Protein AF-A0A7W0PRS7-F1 (afdb_monomer)

Foldseek 3Di:
DDDDDDDDDDDDDDDDPPPPDDDPPPDPQFKWFFFKAFQVQRLWTWIAGPVRWIWIGPLAPPFTDTDDPVVSVVVCPDPRIGTDPDGTDIDGRVRRRRPPPPPPPPDD

Secondary structure (DSSP, 8-state):
-----------PPP----------------EEEEEEEETTEEEEEEEE-TT--EEEE-SSTT--EEE-HHHHHHHHTSTTEEEPPSSPPPEEGGGS------------

Nearest PDB structures (foldseek):
  4pbo-assembly1_A  TM=4.842E-01  e=1.956E+00  Danio rerio

Solvent-accessible surface area (backbone atoms only — not comparable to full-atom values): 7053 Å² total; per-residue (Å²): 138,89,84,79,90,78,89,80,83,84,83,81,84,82,88,80,88,74,83,72,74,92,65,86,76,80,66,85,69,54,50,34,27,55,51,26,31,31,78,91,42,76,53,24,34,38,31,32,39,94,83,72,48,38,31,42,36,76,21,46,90,88,51,77,40,79,45,58,69,69,58,51,53,56,52,63,69,35,92,58,38,42,70,52,86,67,91,55,66,76,37,45,58,90,70,52,67,52,60,70,85,69,68,79,79,79,80,128

Mean predicted aligned error: 14.51 Å

Structure (mmCIF, N/CA/C/O backbone):
data_AF-A0A7W0PRS7-F1
#
_entry.id   AF-A0A7W0PRS7-F1
#
loop_
_atom_site.group_PDB
_atom_site.id
_atom_site.type_symbol
_atom_site.label_atom_id
_atom_site.label_alt_id
_atom_site.label_comp_id
_atom_site.label_asym_id
_atom_site.label_entity_id
_atom_site.label_seq_id
_atom_site.pdbx_PDB_ins_code
_atom_site.Cartn_x
_atom_site.Cartn_y
_atom_site.Cartn_z
_atom_site.occupancy
_atom_site.B_iso_or_equiv
_atom_site.auth_seq_id
_atom_site.auth_comp_id
_atom_site.auth_asym_id
_atom_site.auth_atom_id
_atom_site.pdbx_PDB_model_num
ATOM 1 N N . MET A 1 1 ? -13.124 -14.403 53.301 1.00 38.31 1 MET A N 1
ATOM 2 C CA . MET A 1 1 ? -11.930 -15.256 53.128 1.00 38.31 1 MET A CA 1
ATOM 3 C C . MET A 1 1 ? -11.782 -15.539 51.647 1.00 38.31 1 MET A C 1
ATOM 5 O O . MET A 1 1 ? -12.775 -15.835 51.000 1.00 38.31 1 MET A O 1
ATOM 9 N N . ILE A 1 2 ? -10.580 -15.313 51.126 1.00 42.62 2 ILE A N 1
ATOM 10 C CA . ILE A 1 2 ? -10.182 -15.461 49.722 1.00 42.62 2 ILE A CA 1
ATOM 11 C C . ILE A 1 2 ? -9.647 -16.885 49.534 1.00 42.62 2 ILE A C 1
ATOM 13 O O . ILE A 1 2 ? -8.885 -17.346 50.379 1.00 42.62 2 ILE A O 1
ATOM 17 N N . GLY A 1 3 ? -10.005 -17.538 48.430 1.00 38.12 3 GLY A N 1
ATOM 18 C CA . GLY A 1 3 ? -9.454 -18.826 47.991 1.00 38.12 3 GLY A CA 1
ATOM 19 C C . GLY A 1 3 ? -10.474 -19.537 47.095 1.00 38.12 3 GLY A C 1
ATOM 20 O O . GLY A 1 3 ? -11.653 -19.514 47.406 1.00 38.12 3 GLY A O 1
ATOM 21 N N . GLU A 1 4 ? -10.173 -20.112 45.938 1.00 46.28 4 GLU A N 1
ATOM 22 C CA . GLU A 1 4 ? -8.918 -20.440 45.276 1.00 46.28 4 GLU A CA 1
ATOM 23 C C . GLU A 1 4 ? -9.159 -20.437 43.758 1.00 46.28 4 GLU A C 1
ATOM 25 O O . GLU A 1 4 ? -10.269 -20.649 43.267 1.00 46.28 4 GLU A O 1
ATOM 30 N N . ARG A 1 5 ? -8.090 -20.182 43.005 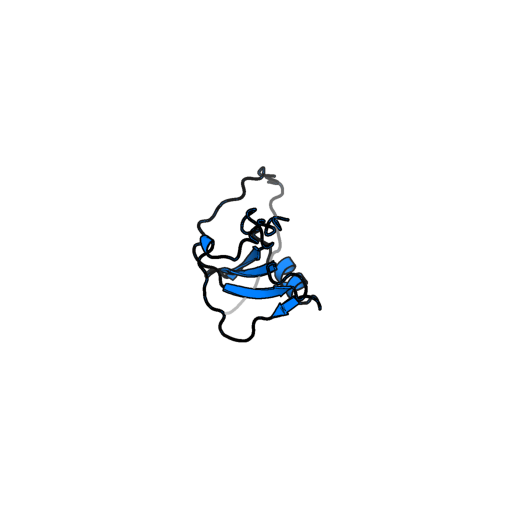1.00 51.84 5 ARG A N 1
ATOM 31 C CA . ARG A 1 5 ? -8.054 -20.264 41.545 1.00 51.84 5 ARG A CA 1
ATOM 32 C C . ARG A 1 5 ? -8.098 -21.734 41.133 1.00 51.84 5 ARG A C 1
ATOM 34 O O . ARG A 1 5 ? -7.319 -22.525 41.654 1.00 51.84 5 ARG A O 1
ATOM 41 N N . LYS A 1 6 ? -8.894 -22.078 40.120 1.00 44.34 6 LYS A N 1
ATOM 42 C CA . LYS A 1 6 ? -8.718 -23.334 39.385 1.00 44.34 6 LYS A CA 1
ATOM 43 C C . LYS A 1 6 ? -8.730 -23.055 37.888 1.00 44.34 6 LYS A C 1
ATOM 45 O O . LYS A 1 6 ? -9.776 -22.963 37.259 1.00 44.34 6 LYS A O 1
ATOM 50 N N . CYS A 1 7 ? -7.528 -22.895 37.338 1.00 43.31 7 CYS A N 1
ATOM 51 C CA . CYS A 1 7 ? -7.286 -23.121 35.922 1.00 43.31 7 CYS A CA 1
ATOM 52 C C . CYS A 1 7 ? -7.534 -24.607 35.640 1.00 43.31 7 CYS A C 1
ATOM 54 O O . CYS A 1 7 ? -7.001 -25.475 36.334 1.00 43.31 7 CYS A O 1
ATOM 56 N N . SER A 1 8 ? -8.321 -24.918 34.620 1.00 48.97 8 SER A N 1
ATOM 57 C CA . SER A 1 8 ? -8.291 -26.228 33.978 1.00 48.97 8 SER A CA 1
ATOM 58 C C . SER A 1 8 ? -8.402 -26.023 32.478 1.00 48.97 8 SER A C 1
ATOM 60 O O . SER A 1 8 ? -9.259 -25.301 31.978 1.00 48.97 8 SER A O 1
ATOM 62 N N . MET A 1 9 ? -7.407 -26.593 31.818 1.00 39.50 9 MET A N 1
ATOM 63 C CA . MET A 1 9 ? -7.122 -26.559 30.400 1.00 39.50 9 MET A CA 1
ATOM 64 C C . MET A 1 9 ? -8.119 -27.411 29.608 1.00 39.50 9 MET A C 1
ATOM 66 O O . MET A 1 9 ? -8.429 -28.525 30.009 1.00 39.50 9 MET A O 1
ATOM 70 N N . VAL A 1 10 ? -8.476 -26.882 28.435 1.00 47.72 10 VAL A N 1
ATOM 71 C CA . VAL A 1 10 ? -8.610 -27.582 27.146 1.00 47.72 10 VAL A CA 1
ATOM 72 C C . VAL A 1 10 ? -9.749 -28.603 26.993 1.00 47.72 10 VAL A C 1
ATOM 74 O O . VAL A 1 10 ? -9.707 -29.736 27.460 1.00 47.72 10 VAL A O 1
ATOM 77 N N . SER A 1 11 ? -10.692 -28.240 26.126 1.00 35.28 11 SER A N 1
ATOM 78 C CA . SER A 1 11 ? -11.204 -29.144 25.093 1.00 35.28 11 SER A CA 1
ATOM 79 C C . SER A 1 11 ? -11.404 -28.335 23.817 1.00 35.28 11 SER A C 1
ATOM 81 O O . SER A 1 11 ? -12.302 -27.503 23.728 1.00 35.28 11 SER A O 1
ATOM 83 N N . LEU A 1 12 ? -10.497 -28.536 22.862 1.00 48.31 12 LEU A N 1
ATOM 84 C CA . LEU A 1 12 ? -10.699 -28.156 21.467 1.00 48.31 12 LEU A CA 1
ATOM 85 C C . LEU A 1 12 ? -11.769 -29.090 20.884 1.00 48.31 12 LEU A C 1
ATOM 87 O O . LEU A 1 12 ? -11.634 -30.304 21.059 1.00 48.31 12 LEU A O 1
ATOM 91 N N . PRO A 1 13 ? -12.793 -28.592 20.176 1.00 53.84 13 PRO A N 1
ATOM 92 C CA . PRO A 1 13 ? -13.569 -29.451 19.298 1.00 53.84 13 PRO A CA 1
ATOM 93 C C . PRO A 1 13 ? -12.721 -29.813 18.063 1.00 53.84 13 PRO A C 1
ATOM 95 O O . PRO A 1 13 ? -12.136 -28.917 17.444 1.00 53.84 13 PRO A O 1
ATOM 98 N N . PRO A 1 14 ? -12.623 -31.100 17.691 1.00 52.34 14 PRO A N 1
ATOM 99 C CA . PRO A 1 14 ? -12.158 -31.494 16.376 1.00 52.34 14 PRO A CA 1
ATOM 100 C C . PRO A 1 14 ? -13.318 -31.345 15.375 1.00 52.34 14 PRO A C 1
ATOM 102 O O . PRO A 1 14 ? -14.482 -31.495 15.730 1.00 52.34 14 PRO A O 1
ATOM 105 N N . GLU A 1 15 ? -12.967 -31.101 14.116 1.00 47.22 15 GLU A N 1
ATOM 106 C CA . GLU A 1 15 ? -13.841 -31.240 12.940 1.00 47.22 15 GLU A CA 1
ATOM 107 C C . GLU A 1 15 ? -14.837 -30.103 12.672 1.00 47.22 15 GLU A C 1
ATOM 109 O O . GLU A 1 15 ? -15.998 -30.133 13.064 1.00 47.22 15 GLU A O 1
ATOM 114 N N . SER A 1 16 ? -14.389 -29.130 11.877 1.00 41.16 16 SER A N 1
ATOM 115 C CA . SER A 1 16 ? -15.150 -28.601 10.734 1.00 41.16 16 SER A CA 1
ATOM 116 C C . SER A 1 16 ? -14.185 -27.850 9.822 1.00 41.16 16 SER A C 1
ATOM 118 O O . SER A 1 16 ? -14.144 -26.624 9.778 1.00 41.16 16 SER A O 1
ATOM 120 N N . VAL A 1 17 ? -13.365 -28.614 9.098 1.00 46.91 17 VAL A N 1
ATOM 121 C CA . VAL A 1 17 ? -12.719 -28.126 7.879 1.00 46.91 17 VAL A CA 1
ATOM 122 C C . VAL A 1 17 ? -13.822 -28.018 6.827 1.00 46.91 17 VAL A C 1
ATOM 124 O O . VAL A 1 17 ? -14.047 -28.928 6.033 1.00 46.91 17 VAL A O 1
ATOM 127 N N . LEU A 1 18 ? -14.556 -26.910 6.861 1.00 44.34 18 LEU A N 1
ATOM 128 C CA . LEU A 1 18 ? -15.299 -26.435 5.706 1.00 44.34 18 LEU A CA 1
ATOM 129 C C . LEU A 1 18 ? -14.293 -25.690 4.832 1.00 44.34 18 LEU A C 1
ATOM 131 O O . LEU A 1 18 ? -14.037 -24.502 4.998 1.00 44.34 18 LEU A O 1
ATOM 135 N N . PHE A 1 19 ? -13.680 -26.438 3.914 1.00 49.78 19 PHE A N 1
ATOM 136 C CA . PHE A 1 19 ? -13.143 -25.873 2.682 1.00 49.78 19 PHE A CA 1
ATOM 137 C C . PHE A 1 19 ? -14.341 -25.323 1.896 1.00 49.78 19 PHE A C 1
ATOM 139 O O . PHE A 1 19 ? -14.921 -26.007 1.051 1.00 49.78 19 PHE A O 1
ATOM 146 N N . GLU A 1 20 ? -14.761 -24.101 2.218 1.00 46.03 20 GLU A N 1
ATOM 147 C CA . GLU A 1 20 ? -15.666 -23.370 1.348 1.00 46.03 20 GLU A CA 1
ATOM 148 C C . GLU A 1 20 ? -14.881 -22.916 0.121 1.00 46.03 20 GLU A C 1
ATOM 150 O O . GLU A 1 20 ? -13.886 -22.192 0.181 1.00 46.03 20 GLU A O 1
ATOM 155 N N . LYS A 1 21 ? -15.330 -23.460 -1.010 1.00 44.66 21 LYS A N 1
ATOM 156 C CA . LYS A 1 21 ? -15.031 -23.020 -2.364 1.00 44.66 21 LYS A CA 1
ATOM 157 C C . LYS A 1 21 ? -14.953 -21.499 -2.434 1.00 44.66 21 LYS A C 1
ATOM 159 O O . LYS A 1 21 ? -15.847 -20.810 -1.955 1.00 44.66 21 LYS A O 1
ATOM 164 N N . GLY A 1 22 ? -13.938 -21.022 -3.150 1.00 48.28 22 GLY A N 1
ATOM 165 C CA . GLY A 1 22 ? -13.796 -19.629 -3.537 1.00 48.28 22 GLY A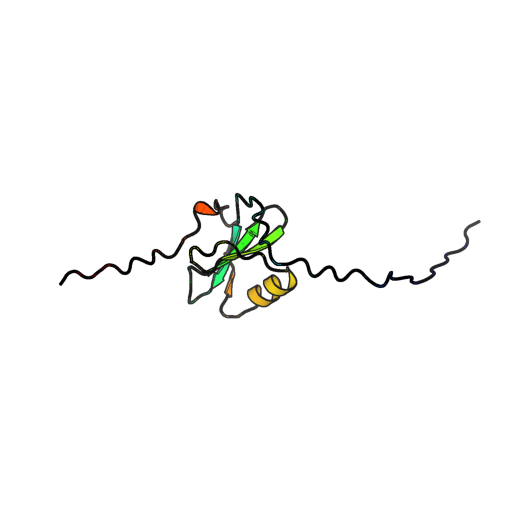 CA 1
ATOM 166 C C . GLY A 1 22 ? -15.111 -19.019 -4.017 1.00 48.28 22 GLY A C 1
ATOM 167 O O . GLY A 1 22 ? -15.653 -19.379 -5.058 1.00 48.28 22 GLY A O 1
ATOM 168 N N . SER A 1 23 ? -15.574 -18.057 -3.241 1.00 43.78 23 SER A N 1
ATOM 169 C CA . SER A 1 23 ? -16.332 -16.916 -3.702 1.00 43.78 23 SER A CA 1
ATOM 170 C C . SER A 1 23 ? -15.582 -15.756 -3.083 1.00 43.78 23 SER A C 1
ATOM 172 O O . SER A 1 23 ? -15.610 -15.609 -1.866 1.00 43.78 23 SER A O 1
ATOM 174 N N . GLY A 1 24 ? -14.820 -15.014 -3.890 1.00 46.59 24 GLY A N 1
ATOM 175 C CA . GLY A 1 24 ? -14.261 -13.745 -3.447 1.00 46.59 24 GLY A CA 1
ATOM 176 C C . GLY A 1 24 ? -15.436 -12.900 -2.993 1.00 46.59 24 GLY A C 1
ATOM 177 O O . GLY A 1 24 ? -16.230 -12.446 -3.816 1.00 46.59 24 GLY A O 1
ATOM 178 N N . THR A 1 25 ? -15.630 -12.819 -1.682 1.00 45.88 25 THR A N 1
ATOM 179 C CA . THR A 1 25 ? -16.661 -11.993 -1.085 1.00 45.88 25 THR A CA 1
ATOM 180 C C . THR A 1 25 ? -16.271 -10.574 -1.443 1.00 45.88 25 THR A C 1
ATOM 182 O O . THR A 1 25 ? -15.337 -10.008 -0.885 1.00 45.88 25 THR A O 1
ATOM 185 N N . MET A 1 26 ? -16.939 -10.031 -2.456 1.00 45.38 26 MET A N 1
ATOM 186 C CA . MET A 1 26 ? -16.882 -8.623 -2.797 1.00 45.38 26 MET A CA 1
ATOM 187 C C . MET A 1 26 ? -17.596 -7.887 -1.661 1.00 45.38 26 MET A C 1
ATOM 189 O O . MET A 1 26 ? -18.776 -7.556 -1.752 1.00 45.38 26 MET A O 1
ATOM 193 N N . PHE A 1 27 ? -16.916 -7.738 -0.525 1.00 50.53 27 PHE A N 1
ATOM 194 C CA . PHE A 1 27 ? -17.322 -6.775 0.483 1.00 50.53 27 PHE A CA 1
ATOM 195 C C . PHE A 1 27 ? -17.249 -5.395 -0.181 1.00 50.53 27 PHE A C 1
ATOM 197 O O . PHE A 1 27 ? -16.282 -5.137 -0.904 1.00 50.53 27 PHE A O 1
ATOM 204 N N . PRO A 1 28 ? -18.250 -4.513 -0.005 1.00 64.69 28 PRO A N 1
ATOM 205 C CA . PRO A 1 28 ? -18.249 -3.193 -0.621 1.00 64.69 28 PRO A CA 1
ATOM 206 C C . PRO A 1 28 ? -17.287 -2.279 0.143 1.00 64.69 28 PRO A C 1
ATOM 208 O O . PRO A 1 28 ? -17.693 -1.305 0.775 1.00 64.69 28 PRO A O 1
ATOM 211 N N . VAL A 1 29 ? -15.998 -2.614 0.125 1.00 64.31 29 VAL A N 1
ATOM 212 C CA . VAL A 1 29 ? -14.945 -1.697 0.541 1.00 64.31 29 VAL A CA 1
ATOM 213 C C . VAL A 1 29 ? -15.037 -0.531 -0.421 1.00 64.31 29 VAL A C 1
ATOM 215 O O . VAL A 1 29 ? -14.721 -0.656 -1.599 1.00 64.31 29 VAL A O 1
ATOM 218 N N . THR A 1 30 ? -15.584 0.572 0.068 1.00 80.00 30 THR A N 1
ATOM 219 C CA . THR A 1 30 ? -15.814 1.757 -0.759 1.00 80.00 30 THR A CA 1
ATOM 220 C C . THR A 1 30 ? -14.558 2.613 -0.763 1.00 80.00 30 THR A C 1
ATOM 222 O O . THR A 1 30 ? -14.170 3.129 -1.803 1.00 80.00 30 THR A O 1
ATOM 225 N N . TYR A 1 31 ? -13.864 2.687 0.379 1.00 88.19 31 TYR A N 1
ATOM 226 C CA . TYR A 1 31 ? -1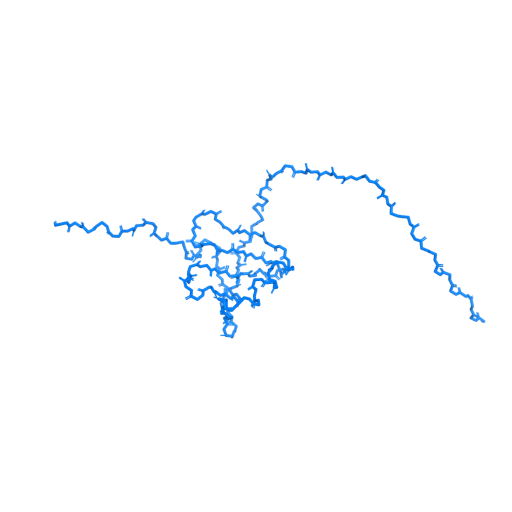2.682 3.520 0.547 1.00 88.19 31 TYR A CA 1
ATOM 227 C C . TYR A 1 31 ? -11.496 2.749 1.115 1.00 88.19 31 TYR A C 1
ATOM 229 O O . TYR A 1 31 ? -11.624 1.960 2.049 1.00 88.19 31 TYR A O 1
ATOM 237 N N . VAL A 1 32 ? -10.319 3.045 0.575 1.00 91.06 32 VAL A N 1
ATOM 238 C CA . VAL A 1 32 ? -9.041 2.465 0.983 1.00 91.06 32 VAL A CA 1
ATOM 239 C C . VAL A 1 32 ? -7.966 3.536 1.089 1.00 91.06 32 VAL A C 1
ATOM 241 O O . VAL A 1 32 ? -7.965 4.531 0.368 1.00 91.06 32 VAL A O 1
ATOM 244 N N . GLN A 1 33 ? -7.008 3.321 1.978 1.00 92.38 33 GLN A N 1
ATOM 245 C CA . GLN A 1 33 ? -5.874 4.198 2.205 1.00 92.38 33 GLN A CA 1
ATOM 246 C C . GLN A 1 33 ? -4.572 3.482 1.813 1.00 92.38 33 GLN A C 1
ATOM 248 O O . GLN A 1 33 ? -4.309 2.384 2.311 1.00 92.38 33 GLN A O 1
ATOM 253 N N . PRO A 1 34 ? -3.717 4.075 0.961 1.00 92.12 34 PRO A N 1
ATOM 254 C CA . PRO A 1 34 ? -2.417 3.514 0.644 1.00 92.12 34 PRO A CA 1
ATOM 255 C C . PRO A 1 34 ? -1.444 3.696 1.798 1.00 92.12 34 PRO A C 1
ATOM 257 O O . PRO A 1 34 ? -1.171 4.804 2.251 1.00 92.12 34 PRO A O 1
ATOM 260 N N . VAL A 1 35 ? -0.887 2.577 2.243 1.00 93.19 35 VAL A N 1
ATOM 261 C CA . VAL A 1 35 ? 0.071 2.510 3.348 1.00 93.19 35 VAL A CA 1
ATOM 262 C C . VAL A 1 35 ? 1.493 2.355 2.816 1.00 93.19 35 VAL A C 1
ATOM 264 O O . VAL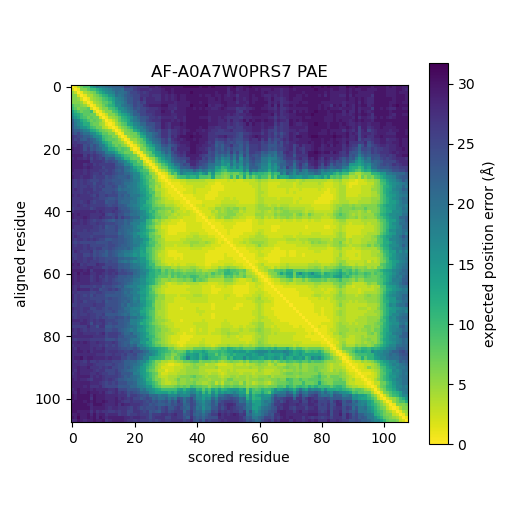 A 1 35 ? 2.439 2.903 3.382 1.00 93.19 35 VAL A O 1
ATOM 267 N N . ALA A 1 36 ? 1.661 1.650 1.696 1.00 93.69 36 ALA A N 1
ATOM 268 C CA . ALA A 1 36 ? 2.943 1.528 1.016 1.00 93.69 36 ALA A CA 1
ATOM 269 C C . ALA A 1 36 ? 2.775 1.268 -0.483 1.00 93.69 36 ALA A C 1
ATOM 271 O O . ALA A 1 36 ? 1.709 0.860 -0.940 1.00 93.69 36 ALA A O 1
ATOM 272 N N . TYR A 1 37 ? 3.849 1.464 -1.241 1.00 92.25 37 TYR A N 1
ATOM 273 C CA . TYR A 1 37 ? 3.911 1.161 -2.669 1.00 92.25 37 TYR A CA 1
ATOM 274 C C . TYR A 1 37 ? 5.211 0.438 -3.014 1.00 92.25 37 TYR A C 1
ATOM 276 O O . TYR A 1 37 ? 6.205 0.515 -2.288 1.00 92.25 37 TYR A O 1
ATOM 284 N N . HIS A 1 38 ? 5.219 -0.270 -4.138 1.00 92.69 38 HIS A N 1
ATOM 285 C CA . HIS A 1 38 ? 6.421 -0.935 -4.625 1.00 92.69 38 HIS A CA 1
ATOM 286 C C . HIS A 1 38 ? 7.300 0.023 -5.442 1.00 92.69 38 HIS A C 1
ATOM 288 O O . HIS A 1 38 ? 6.838 0.671 -6.380 1.00 92.69 38 HIS A O 1
ATOM 294 N N . ARG A 1 39 ? 8.604 0.077 -5.149 1.00 91.12 39 ARG A N 1
ATOM 295 C CA . ARG A 1 39 ? 9.532 1.059 -5.745 1.00 91.12 39 ARG A CA 1
ATOM 296 C C . ARG A 1 39 ? 9.691 0.959 -7.266 1.00 91.12 39 ARG A C 1
ATOM 298 O O . ARG A 1 39 ? 10.038 1.940 -7.908 1.00 91.12 39 ARG A O 1
ATOM 305 N N . PHE A 1 40 ? 9.496 -0.235 -7.831 1.00 87.81 40 PHE A N 1
ATOM 306 C CA . PHE A 1 40 ? 9.642 -0.492 -9.273 1.00 87.81 40 PHE A CA 1
ATOM 307 C C . PHE A 1 40 ? 8.311 -0.646 -10.012 1.00 87.81 40 PHE A C 1
ATOM 309 O O . PHE A 1 40 ? 8.306 -0.756 -11.231 1.00 87.81 40 PHE A O 1
ATOM 316 N N . ALA A 1 41 ? 7.208 -0.725 -9.272 1.00 86.69 41 ALA A N 1
ATOM 317 C CA . ALA A 1 41 ? 5.873 -0.945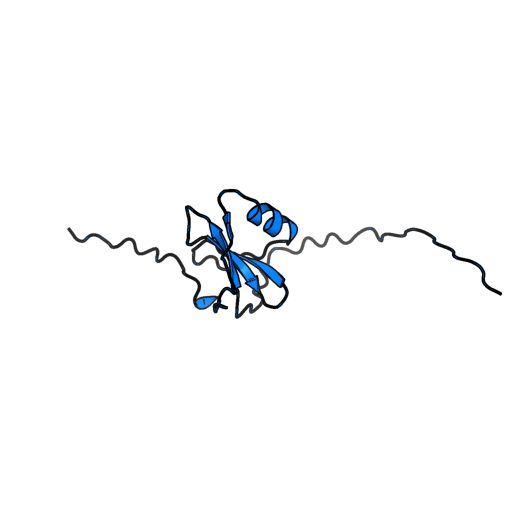 -9.814 1.00 86.69 41 ALA A CA 1
ATOM 318 C C . ALA A 1 41 ? 4.930 -0.076 -8.990 1.00 86.69 41 ALA A C 1
ATOM 320 O O . ALA A 1 41 ? 4.336 -0.533 -8.018 1.00 86.69 41 ALA A O 1
ATOM 321 N N . THR A 1 42 ? 4.916 1.218 -9.299 1.00 82.56 42 THR A N 1
ATOM 322 C CA . THR A 1 42 ? 4.204 2.235 -8.511 1.00 82.56 42 THR A CA 1
ATOM 323 C C . THR A 1 42 ? 2.688 2.073 -8.572 1.00 82.56 42 THR A C 1
ATOM 325 O O . THR A 1 42 ? 1.977 2.627 -7.745 1.00 82.56 42 THR A O 1
ATOM 328 N N . ASP A 1 43 ? 2.205 1.303 -9.544 1.00 84.50 43 ASP A N 1
ATOM 329 C CA . ASP A 1 43 ? 0.834 0.818 -9.668 1.00 84.50 43 ASP A CA 1
ATOM 330 C C . ASP A 1 43 ? 0.481 -0.258 -8.627 1.00 84.50 43 ASP A C 1
ATOM 332 O O . ASP A 1 43 ? -0.698 -0.500 -8.392 1.00 84.50 43 ASP A O 1
ATOM 336 N N . ARG A 1 44 ? 1.471 -0.865 -7.955 1.00 89.88 44 ARG A N 1
ATOM 337 C CA . ARG A 1 44 ? 1.244 -1.845 -6.888 1.00 89.88 44 ARG A CA 1
ATOM 338 C C . ARG A 1 44 ? 1.240 -1.183 -5.526 1.00 89.88 44 ARG A C 1
ATOM 340 O O . ARG A 1 44 ? 2.255 -0.629 -5.087 1.00 89.88 44 ARG A O 1
ATOM 347 N N . LEU A 1 45 ? 0.112 -1.304 -4.838 1.00 92.00 45 LEU A N 1
ATOM 348 C CA . LEU A 1 45 ? -0.143 -0.626 -3.575 1.00 92.00 45 LEU A CA 1
ATOM 349 C C . LEU A 1 45 ? -0.521 -1.628 -2.491 1.00 92.00 45 LEU A C 1
ATOM 351 O O . LEU A 1 45 ? -1.286 -2.564 -2.717 1.00 92.00 45 LEU A O 1
ATOM 355 N N . LEU A 1 46 ? -0.001 -1.386 -1.294 1.00 93.81 46 LEU A N 1
ATOM 356 C CA . LEU A 1 46 ? -0.490 -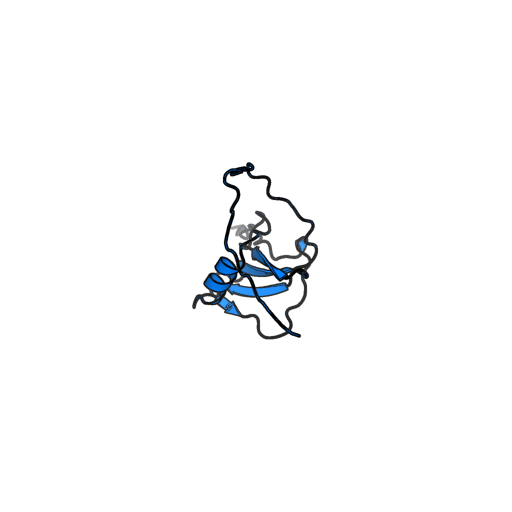1.989 -0.068 1.00 93.81 46 LEU A CA 1
ATOM 357 C C . LEU A 1 46 ? -1.480 -1.014 0.562 1.00 93.81 46 LEU A C 1
ATOM 359 O O . LEU A 1 46 ? -1.128 0.133 0.852 1.00 93.81 46 LEU A O 1
ATOM 363 N N . LEU A 1 47 ? -2.708 -1.472 0.750 1.00 93.62 47 LEU A N 1
ATOM 364 C CA . LEU A 1 47 ? -3.850 -0.651 1.119 1.00 93.62 47 LEU A CA 1
ATOM 365 C C . LEU A 1 47 ? -4.471 -1.153 2.425 1.00 93.62 47 LEU A C 1
ATOM 367 O O . LEU A 1 47 ? -4.354 -2.333 2.762 1.00 93.62 47 LEU A O 1
ATOM 371 N N . LYS A 1 48 ? -5.158 -0.258 3.134 1.00 92.94 48 LYS A N 1
ATOM 372 C CA . LYS A 1 48 ? -6.008 -0.592 4.282 1.00 92.94 48 LYS A CA 1
ATOM 373 C C . LYS A 1 48 ? -7.369 0.073 4.180 1.00 92.94 48 LYS A C 1
ATOM 375 O O . LYS A 1 48 ? -7.454 1.173 3.646 1.00 92.94 48 LYS A O 1
ATOM 380 N N . ASP A 1 49 ? -8.403 -0.566 4.708 1.00 91.69 49 ASP A N 1
ATOM 381 C CA . ASP A 1 49 ? -9.715 0.065 4.886 1.00 91.69 49 ASP A CA 1
ATOM 382 C C . ASP A 1 49 ? -9.894 0.661 6.297 1.00 91.69 49 ASP A C 1
ATOM 384 O O . ASP A 1 49 ? -8.978 0.677 7.125 1.00 91.69 49 ASP A O 1
ATOM 388 N N . GLU A 1 50 ? -11.096 1.169 6.568 1.00 89.31 50 GLU A N 1
ATOM 389 C CA . GLU A 1 50 ? -11.500 1.737 7.862 1.00 89.31 50 GLU A CA 1
ATOM 390 C C . GLU A 1 50 ? -11.582 0.711 9.002 1.00 89.31 50 GLU A C 1
ATOM 392 O O . GLU A 1 50 ? -11.509 1.083 10.173 1.00 89.31 50 GLU A O 1
ATOM 397 N N . SER A 1 51 ? -11.701 -0.575 8.669 1.00 90.19 51 SER A N 1
ATOM 398 C CA . SER A 1 51 ? -11.783 -1.697 9.610 1.00 90.19 51 SER A CA 1
ATOM 399 C C . SER A 1 51 ? -10.420 -2.340 9.892 1.00 90.19 51 SER A C 1
ATOM 401 O O . SER A 1 51 ? -10.353 -3.376 10.551 1.00 90.19 51 SER A O 1
ATOM 403 N N . ASP A 1 52 ? -9.328 -1.715 9.437 1.00 89.12 52 ASP A N 1
ATOM 404 C CA . ASP A 1 52 ? -7.955 -2.223 9.532 1.00 89.12 52 ASP A CA 1
ATOM 405 C C . ASP A 1 52 ? -7.685 -3.479 8.674 1.00 89.12 52 ASP A C 1
ATOM 407 O O . ASP A 1 52 ? -6.642 -4.123 8.822 1.00 89.12 52 ASP A O 1
ATOM 411 N N . THR A 1 53 ? -8.578 -3.807 7.735 1.00 92.06 53 THR A N 1
ATOM 412 C CA . THR A 1 53 ? -8.389 -4.909 6.782 1.00 92.06 53 THR A CA 1
ATOM 413 C C . THR A 1 53 ? -7.329 -4.526 5.757 1.00 92.06 53 THR A C 1
ATOM 415 O O . THR A 1 53 ? -7.285 -3.384 5.295 1.00 92.06 53 THR A O 1
ATOM 418 N N . TRP A 1 54 ? -6.464 -5.472 5.390 1.00 94.00 54 TRP A N 1
ATOM 419 C CA . TRP A 1 54 ? -5.362 -5.230 4.463 1.00 94.00 54 TRP A CA 1
ATOM 420 C C . TRP A 1 54 ? -5.679 -5.754 3.070 1.00 94.00 54 TRP A C 1
ATOM 422 O O . TRP A 1 54 ? -6.158 -6.874 2.904 1.00 94.00 54 TRP A O 1
ATOM 432 N N . TYR A 1 55 ? -5.315 -4.966 2.064 1.00 93.38 55 TYR A N 1
ATOM 433 C CA . TYR A 1 55 ? -5.498 -5.324 0.666 1.00 93.38 55 TYR A CA 1
ATOM 434 C C . TYR A 1 55 ? -4.224 -5.083 -0.131 1.00 93.38 55 TYR A C 1
ATOM 436 O O . TYR A 1 55 ? -3.441 -4.169 0.143 1.00 93.38 55 TYR A O 1
ATOM 444 N N . LEU A 1 56 ? -4.044 -5.897 -1.161 1.00 92.44 56 LEU A N 1
ATOM 445 C CA . LEU A 1 56 ? -3.035 -5.723 -2.185 1.00 92.44 56 LEU A CA 1
ATOM 446 C C . LEU A 1 56 ? -3.718 -5.302 -3.486 1.00 92.44 56 LEU A C 1
ATOM 448 O O . LEU A 1 56 ? -4.596 -5.996 -3.998 1.00 92.44 56 LEU A O 1
ATOM 452 N N . TRP A 1 57 ? -3.284 -4.169 -4.027 1.00 91.38 57 TRP A N 1
ATOM 453 C CA . TRP A 1 57 ? -3.633 -3.721 -5.368 1.00 91.38 57 TRP A CA 1
ATOM 454 C C . TRP A 1 57 ? -2.468 -4.009 -6.303 1.00 91.38 57 TRP A C 1
ATOM 456 O O . TRP A 1 57 ? -1.334 -3.614 -6.028 1.00 91.38 57 TRP A O 1
ATOM 466 N N . MET A 1 58 ? -2.746 -4.705 -7.401 1.00 89.19 58 MET A N 1
ATOM 467 C CA . MET A 1 58 ? -1.725 -5.158 -8.348 1.00 89.19 58 MET A CA 1
ATOM 468 C C . MET A 1 58 ? -1.552 -4.232 -9.557 1.00 89.19 58 MET A C 1
ATOM 470 O O . MET A 1 58 ? -0.713 -4.525 -10.407 1.00 89.19 58 MET A O 1
ATOM 474 N N . GLY A 1 59 ? -2.285 -3.112 -9.603 1.00 85.00 59 GLY A N 1
ATOM 475 C CA . GLY A 1 59 ? -2.196 -2.142 -10.695 1.00 85.00 59 GLY A CA 1
ATOM 476 C C . GLY A 1 59 ? -3.083 -2.462 -11.894 1.00 85.00 59 GLY A C 1
ATOM 477 O O . GLY A 1 59 ? -2.933 -1.846 -12.948 1.00 85.00 59 GLY A O 1
ATOM 478 N N . ASP A 1 60 ? -3.990 -3.427 -11.769 1.00 80.50 60 ASP A N 1
ATOM 479 C CA . ASP A 1 60 ? -4.780 -3.961 -12.874 1.00 80.50 60 ASP A CA 1
ATOM 480 C C . ASP A 1 60 ? -6.258 -4.157 -12.498 1.00 80.50 60 ASP A C 1
ATOM 482 O O . ASP A 1 60 ? -6.666 -3.967 -11.356 1.00 80.50 60 ASP A O 1
ATOM 486 N N . THR A 1 61 ? -7.089 -4.523 -13.475 1.00 71.06 61 THR A N 1
ATOM 487 C CA . THR A 1 61 ? -8.548 -4.621 -13.306 1.00 71.06 61 THR A CA 1
ATOM 488 C C . THR A 1 61 ? -9.011 -5.875 -12.558 1.00 71.06 61 THR A C 1
ATOM 490 O O . THR A 1 61 ? -10.213 -6.100 -12.461 1.00 71.06 61 THR A O 1
ATOM 493 N N . SER A 1 62 ? -8.101 -6.712 -12.051 1.00 75.19 62 SER A N 1
ATOM 494 C CA . SER A 1 62 ? -8.451 -7.905 -11.263 1.00 75.19 62 SER A CA 1
ATOM 495 C C . SER A 1 62 ? -9.075 -7.567 -9.908 1.00 75.19 62 SER A C 1
ATOM 497 O O . SER A 1 62 ? -9.635 -8.453 -9.264 1.00 75.19 62 SER A O 1
ATOM 499 N N . GLY A 1 63 ? -9.018 -6.300 -9.491 1.00 81.81 63 GLY A N 1
ATOM 500 C CA . GLY A 1 63 ? -9.617 -5.835 -8.248 1.00 81.81 63 GLY A CA 1
ATOM 501 C C . GLY A 1 63 ? -8.673 -5.939 -7.051 1.00 81.81 63 GLY A C 1
ATOM 502 O O . GLY A 1 63 ? -7.491 -6.268 -7.171 1.00 81.81 63 GLY A O 1
ATOM 503 N N . LEU A 1 64 ? -9.212 -5.617 -5.877 1.00 87.75 64 LEU A N 1
ATOM 504 C CA . LEU A 1 64 ? -8.489 -5.697 -4.613 1.00 87.75 64 LEU A CA 1
ATOM 505 C C . LEU A 1 64 ? -8.376 -7.142 -4.141 1.00 87.75 64 LEU A C 1
ATOM 507 O O . LEU A 1 64 ? -9.363 -7.875 -4.096 1.00 87.75 64 LEU A O 1
ATOM 511 N N . ILE A 1 65 ? -7.171 -7.523 -3.732 1.00 91.25 65 ILE A N 1
ATOM 512 C CA . ILE A 1 65 ? -6.911 -8.827 -3.131 1.00 91.25 65 ILE A CA 1
ATOM 513 C C . ILE A 1 65 ? -6.803 -8.623 -1.626 1.00 91.25 65 ILE A C 1
ATOM 515 O O . ILE A 1 65 ? -5.831 -8.038 -1.153 1.00 91.25 65 ILE A O 1
ATOM 519 N N . GLU A 1 66 ? -7.789 -9.099 -0.873 1.00 93.19 66 GLU A N 1
ATOM 520 C CA . GLU A 1 66 ? -7.701 -9.144 0.587 1.00 93.19 66 GLU A CA 1
ATOM 521 C C . GLU A 1 66 ? -6.554 -10.068 1.015 1.00 93.19 66 GLU A C 1
ATOM 523 O O . GLU A 1 66 ? -6.375 -11.163 0.472 1.00 93.19 66 GLU A O 1
ATOM 528 N N . ILE A 1 67 ? -5.752 -9.615 1.976 1.00 93.69 67 ILE A N 1
ATOM 529 C CA . ILE A 1 67 ? -4.619 -10.369 2.506 1.00 93.69 67 ILE A CA 1
ATOM 530 C C . ILE A 1 67 ? -4.638 -10.389 4.031 1.00 93.69 67 ILE A C 1
ATOM 532 O O . ILE A 1 67 ? -5.027 -9.427 4.690 1.00 93.69 67 ILE A O 1
ATOM 536 N N . ASP A 1 68 ? -4.137 -11.483 4.602 1.00 94.00 68 ASP A N 1
ATOM 537 C CA . ASP A 1 68 ? -3.962 -11.585 6.047 1.00 94.00 68 ASP A CA 1
ATOM 538 C C . ASP A 1 68 ? -2.924 -10.575 6.572 1.00 94.00 68 ASP A C 1
ATOM 540 O O . ASP A 1 68 ? -1.935 -10.232 5.913 1.00 94.00 68 ASP A O 1
ATOM 544 N N . HIS A 1 69 ? -3.116 -10.148 7.818 1.00 92.81 69 HIS A N 1
ATOM 545 C CA . HIS A 1 69 ? -2.262 -9.179 8.489 1.00 92.81 69 HIS A CA 1
ATOM 546 C C . HIS A 1 69 ? -0.791 -9.626 8.602 1.00 92.81 69 HIS A C 1
ATOM 548 O O . HIS A 1 69 ? 0.113 -8.796 8.476 1.00 92.81 69 HIS A O 1
ATOM 554 N N . GLN A 1 70 ? -0.503 -10.919 8.806 1.00 94.81 70 GLN A N 1
ATOM 555 C CA . GLN A 1 70 ? 0.881 -11.412 8.847 1.00 94.81 70 GLN A CA 1
ATOM 556 C C . GLN A 1 70 ? 1.559 -11.279 7.486 1.00 94.81 70 GLN A C 1
ATOM 558 O O . GLN A 1 70 ? 2.727 -10.885 7.417 1.00 94.81 70 GLN A O 1
ATOM 563 N N . LEU A 1 71 ? 0.825 -11.555 6.404 1.00 93.56 71 LEU A N 1
ATOM 564 C CA . LEU A 1 71 ? 1.328 -11.374 5.047 1.00 93.56 71 LEU A CA 1
ATOM 565 C C . LEU A 1 71 ? 1.577 -9.891 4.760 1.00 93.56 71 LEU A C 1
ATOM 567 O O . LEU A 1 71 ? 2.656 -9.543 4.284 1.00 93.56 71 LEU A O 1
ATOM 571 N N . ALA A 1 72 ? 0.642 -9.012 5.125 1.00 94.62 72 ALA A N 1
ATOM 572 C CA . ALA A 1 72 ? 0.809 -7.570 4.973 1.00 94.62 72 ALA A CA 1
ATOM 573 C C . ALA A 1 72 ? 2.056 -7.053 5.709 1.00 94.62 72 ALA A C 1
ATOM 575 O O . ALA A 1 72 ? 2.864 -6.322 5.136 1.00 94.62 72 ALA A O 1
ATOM 576 N N . LYS A 1 73 ? 2.274 -7.496 6.953 1.00 94.62 73 LYS A N 1
ATOM 577 C CA . LYS A 1 73 ? 3.460 -7.140 7.742 1.00 94.62 73 LYS A CA 1
ATOM 578 C C . LYS A 1 73 ? 4.754 -7.636 7.099 1.00 94.62 73 LYS A C 1
ATOM 580 O O . LYS A 1 73 ? 5.738 -6.899 7.073 1.00 94.62 73 LYS A O 1
ATOM 585 N N . TRP A 1 74 ? 4.759 -8.863 6.580 1.00 95.31 74 TRP A N 1
ATOM 586 C CA . TRP A 1 74 ? 5.913 -9.412 5.871 1.00 95.31 74 TRP A CA 1
ATOM 587 C C . TRP A 1 74 ? 6.219 -8.622 4.590 1.00 95.31 74 TRP A C 1
ATOM 589 O O . TRP A 1 74 ? 7.376 -8.276 4.352 1.00 95.31 74 TRP A O 1
ATOM 599 N N . ILE A 1 75 ? 5.192 -8.270 3.807 1.00 93.94 75 ILE A N 1
ATOM 600 C CA . ILE A 1 75 ? 5.323 -7.426 2.610 1.00 93.94 75 ILE A CA 1
ATOM 601 C C . ILE A 1 75 ? 5.874 -6.048 2.990 1.00 93.94 75 ILE A C 1
ATOM 603 O O . ILE A 1 75 ? 6.824 -5.581 2.376 1.00 93.94 75 ILE A O 1
ATOM 607 N N . TYR A 1 76 ? 5.339 -5.411 4.029 1.00 93.81 76 TYR A N 1
ATOM 608 C CA . TYR A 1 76 ? 5.744 -4.067 4.450 1.00 93.81 76 TYR A CA 1
ATOM 609 C C . TYR A 1 76 ? 7.224 -3.966 4.860 1.00 93.81 76 TYR A C 1
ATOM 611 O O . TYR A 1 76 ? 7.823 -2.898 4.789 1.00 93.81 76 TYR A O 1
ATOM 619 N N . GLN A 1 77 ? 7.838 -5.078 5.271 1.00 94.62 77 GLN A N 1
ATOM 620 C CA . GLN A 1 77 ? 9.256 -5.146 5.641 1.00 94.62 77 GLN A CA 1
ATOM 621 C C . GLN A 1 77 ? 10.195 -5.373 4.448 1.00 94.62 77 GLN A C 1
ATOM 623 O O . GLN A 1 77 ? 11.417 -5.398 4.618 1.00 94.62 77 GLN A O 1
ATOM 628 N N . ARG A 1 78 ? 9.655 -5.571 3.242 1.00 94.69 78 ARG A N 1
ATOM 629 C CA . ARG A 1 78 ? 10.451 -5.798 2.037 1.00 94.69 78 ARG A CA 1
ATOM 630 C C . ARG A 1 78 ? 11.217 -4.527 1.646 1.00 94.69 78 ARG A C 1
ATOM 632 O O . ARG A 1 78 ? 10.624 -3.453 1.618 1.00 94.69 78 ARG A O 1
ATOM 639 N N . PRO A 1 79 ? 12.504 -4.626 1.265 1.00 93.44 79 PRO A N 1
ATOM 640 C CA . PRO A 1 79 ? 13.297 -3.461 0.858 1.00 93.44 79 PRO A CA 1
ATOM 641 C C . PRO A 1 79 ? 12.788 -2.808 -0.435 1.00 93.44 79 PRO A C 1
ATOM 643 O O . PRO A 1 79 ? 13.171 -1.688 -0.768 1.00 93.44 79 PRO A O 1
ATOM 646 N N . GLU A 1 80 ? 11.954 -3.514 -1.197 1.00 93.81 80 GLU A N 1
ATOM 647 C CA . GLU A 1 80 ? 11.307 -2.990 -2.393 1.00 93.81 80 GLU A CA 1
ATOM 648 C C . GLU A 1 80 ? 10.037 -2.177 -2.091 1.00 93.81 80 GLU A C 1
ATOM 650 O O . GLU A 1 80 ? 9.512 -1.530 -2.997 1.00 93.81 80 GLU A O 1
ATOM 655 N N . ILE A 1 81 ? 9.554 -2.193 -0.845 1.00 94.38 81 ILE A N 1
ATOM 656 C CA . ILE A 1 81 ? 8.318 -1.539 -0.416 1.00 94.38 81 ILE A CA 1
ATOM 657 C C . ILE A 1 81 ? 8.644 -0.246 0.324 1.00 94.38 81 ILE A C 1
ATOM 659 O O . ILE A 1 81 ? 9.437 -0.217 1.263 1.00 94.38 81 ILE A O 1
ATOM 663 N N . TYR A 1 82 ? 8.048 0.845 -0.149 1.00 93.50 82 TYR A N 1
ATOM 664 C CA . TYR A 1 82 ? 8.290 2.187 0.352 1.00 93.50 82 TYR A CA 1
ATOM 665 C C . TYR A 1 82 ? 7.022 2.674 1.053 1.00 93.50 82 TYR A C 1
ATOM 667 O O . TYR A 1 82 ? 5.958 2.717 0.427 1.00 93.50 82 TYR A O 1
ATOM 675 N N . PRO A 1 83 ? 7.102 3.015 2.350 1.00 92.56 83 PRO A N 1
ATOM 676 C CA . PRO A 1 83 ? 5.946 3.486 3.090 1.00 92.56 83 PRO A CA 1
ATOM 677 C C . PRO A 1 83 ? 5.519 4.865 2.591 1.00 92.56 83 PRO A C 1
ATOM 679 O O . PRO A 1 83 ? 6.353 5.719 2.272 1.00 92.56 83 PRO A O 1
ATOM 682 N N . VAL A 1 84 ? 4.210 5.096 2.542 1.00 89.44 84 VAL A N 1
ATOM 683 C CA . VAL A 1 84 ? 3.664 6.420 2.240 1.00 89.44 84 VAL A CA 1
ATOM 684 C C . VAL A 1 84 ? 3.853 7.295 3.479 1.00 89.44 84 VAL A C 1
ATOM 686 O O . VAL A 1 84 ? 3.352 6.989 4.559 1.00 89.44 84 VAL A O 1
ATOM 689 N N . ALA A 1 85 ? 4.634 8.368 3.349 1.00 79.00 85 ALA A N 1
ATOM 690 C CA . ALA A 1 85 ? 4.921 9.266 4.460 1.00 79.00 85 ALA A CA 1
ATOM 691 C C . ALA A 1 85 ? 3.758 10.247 4.684 1.00 79.00 85 ALA A C 1
ATOM 693 O O . ALA A 1 85 ? 3.473 11.080 3.826 1.00 79.00 85 ALA A O 1
ATOM 694 N N . GLY A 1 86 ? 3.134 10.185 5.863 1.00 68.25 86 GLY A N 1
ATOM 695 C CA . GLY A 1 86 ? 2.079 11.112 6.287 1.00 68.25 86 GLY A CA 1
ATOM 696 C C . GLY A 1 86 ? 0.667 10.522 6.205 1.00 68.25 86 GLY A C 1
ATOM 697 O O . GLY A 1 86 ? 0.508 9.347 5.879 1.00 68.25 86 GLY A O 1
ATOM 698 N N . PRO A 1 87 ? -0.372 11.309 6.543 1.00 64.62 87 PRO A N 1
ATOM 699 C CA . PRO A 1 87 ? -1.751 10.864 6.411 1.00 64.62 87 PRO A CA 1
ATOM 700 C C . PRO A 1 87 ? -2.063 10.678 4.926 1.00 64.62 87 PRO A C 1
ATOM 702 O O . PRO A 1 87 ? -2.243 11.646 4.187 1.00 64.62 87 PRO A O 1
ATOM 705 N N . ALA A 1 88 ? -2.085 9.427 4.480 1.00 71.12 88 ALA A N 1
ATOM 706 C CA . ALA A 1 88 ? -2.470 9.103 3.120 1.00 71.12 88 ALA A CA 1
ATOM 707 C C . ALA A 1 88 ? -3.952 9.446 2.905 1.00 71.12 88 ALA A C 1
ATOM 709 O O . ALA A 1 88 ? -4.783 9.270 3.797 1.00 71.12 88 ALA A O 1
ATOM 710 N N . MET A 1 89 ? -4.280 9.977 1.731 1.00 82.50 89 MET A N 1
ATOM 711 C CA . MET A 1 89 ? -5.663 10.273 1.369 1.00 82.50 89 MET A CA 1
ATOM 712 C C . MET A 1 89 ? -6.448 8.963 1.224 1.00 82.50 89 MET A C 1
ATOM 714 O O . MET A 1 89 ? -5.888 7.948 0.814 1.00 82.50 89 MET A O 1
ATOM 718 N N . TRP A 1 90 ? -7.731 8.986 1.576 1.00 87.12 90 TRP A N 1
ATOM 719 C CA . TRP A 1 90 ? -8.643 7.884 1.285 1.00 87.12 90 TRP A CA 1
ATOM 720 C C . TRP A 1 90 ? -9.052 7.951 -0.183 1.00 87.12 90 TRP A C 1
ATOM 722 O O . TRP A 1 90 ? -9.425 9.017 -0.674 1.00 87.12 90 TRP A O 1
ATOM 732 N N . PHE A 1 91 ? -8.973 6.821 -0.871 1.00 84.88 91 PHE A N 1
ATOM 733 C CA . PHE A 1 91 ? -9.354 6.668 -2.266 1.00 84.88 91 PHE A CA 1
ATOM 734 C C . PHE A 1 91 ? -10.579 5.787 -2.352 1.00 84.88 91 PHE A C 1
ATOM 736 O O . PHE A 1 91 ? -10.661 4.773 -1.663 1.00 84.88 91 PHE A O 1
ATOM 743 N N . ASP A 1 92 ? -11.502 6.173 -3.221 1.00 87.06 92 ASP A N 1
ATOM 744 C CA . ASP A 1 92 ? -12.541 5.262 -3.663 1.00 87.06 92 ASP A CA 1
ATOM 745 C C . ASP A 1 92 ? -11.901 4.108 -4.453 1.00 87.06 92 ASP A C 1
ATOM 747 O O . ASP A 1 92 ? -10.955 4.333 -5.218 1.00 87.06 92 ASP A O 1
ATOM 751 N N . VAL A 1 93 ? -12.373 2.878 -4.249 1.00 83.62 93 VAL A N 1
ATOM 752 C CA . VAL A 1 93 ? -11.791 1.694 -4.900 1.00 83.62 93 VAL A CA 1
ATOM 753 C C . VAL A 1 93 ? -11.863 1.792 -6.426 1.00 83.62 93 VAL A C 1
ATOM 755 O O . VAL A 1 93 ? -10.893 1.434 -7.095 1.00 83.62 93 VAL A O 1
ATOM 758 N N . ASP A 1 94 ? -12.937 2.358 -6.983 1.00 81.25 94 ASP A N 1
ATOM 759 C CA . ASP A 1 94 ? -13.088 2.563 -8.430 1.00 81.25 94 ASP A CA 1
ATOM 760 C C . ASP A 1 94 ? -12.169 3.674 -8.967 1.00 81.25 94 ASP A C 1
ATOM 762 O O . ASP A 1 94 ? -11.948 3.790 -10.174 1.00 81.25 94 ASP A O 1
ATOM 766 N N . SER A 1 95 ? -11.601 4.492 -8.077 1.00 79.88 95 SER A N 1
ATOM 767 C CA . SER A 1 95 ? -10.633 5.543 -8.411 1.00 79.88 95 SER A CA 1
ATOM 768 C C . SER A 1 95 ? -9.178 5.082 -8.309 1.00 79.88 95 SER A C 1
ATOM 770 O O . SER A 1 95 ? -8.268 5.882 -8.555 1.00 79.88 95 SER A O 1
ATOM 772 N N . LEU A 1 96 ? -8.926 3.821 -7.936 1.00 77.81 96 LEU A N 1
ATOM 773 C CA . LEU A 1 96 ? -7.570 3.287 -7.918 1.00 77.81 96 LEU A CA 1
ATOM 774 C C . LEU A 1 96 ? -6.969 3.315 -9.329 1.00 77.81 96 LEU A C 1
ATOM 776 O O . LEU A 1 96 ? -7.663 3.059 -10.316 1.00 77.81 96 LEU A O 1
ATOM 780 N N . PRO A 1 97 ? -5.664 3.616 -9.449 1.00 69.44 97 PRO A N 1
ATOM 781 C CA . PRO A 1 97 ? -5.003 3.643 -10.740 1.00 69.44 97 PRO A CA 1
ATOM 782 C C . PRO A 1 97 ? -4.982 2.226 -11.319 1.00 69.44 97 PRO A C 1
ATOM 784 O O . PRO A 1 97 ? -4.138 1.403 -10.965 1.00 69.44 97 PRO A O 1
ATOM 787 N N . ALA A 1 98 ? -5.919 1.942 -12.219 1.00 67.44 98 ALA A N 1
ATOM 788 C CA . ALA A 1 98 ? -5.827 0.813 -13.122 1.00 67.44 98 ALA A CA 1
ATOM 789 C C . ALA A 1 98 ? -4.853 1.210 -14.227 1.00 67.44 98 ALA A C 1
ATOM 791 O O . ALA 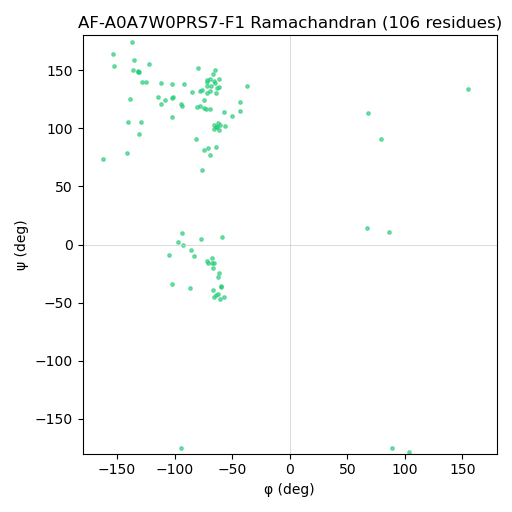A 1 98 ? -5.071 2.197 -14.939 1.00 67.44 98 ALA A O 1
ATOM 792 N N . GLY A 1 99 ? -3.759 0.459 -14.350 1.00 56.53 99 GLY A N 1
ATOM 793 C CA . GLY A 1 99 ? -2.843 0.575 -15.467 1.00 56.53 99 GLY A CA 1
ATOM 794 C C . GLY A 1 99 ? -3.663 0.527 -16.744 1.00 56.53 99 GLY A C 1
ATOM 795 O O . GLY A 1 99 ? -4.262 -0.493 -17.086 1.00 56.53 99 GLY A O 1
ATOM 796 N N . SER A 1 100 ? -3.744 1.661 -17.433 1.00 49.31 100 SER A N 1
ATOM 797 C CA . SER A 1 100 ? -4.379 1.729 -18.731 1.00 49.31 100 SER A CA 1
ATOM 798 C C . SER A 1 100 ? -3.532 0.835 -19.626 1.00 49.31 100 SER A C 1
ATOM 800 O O . SER A 1 100 ? -2.475 1.235 -20.101 1.00 49.31 100 SER A O 1
ATOM 802 N N . GLY A 1 101 ? -3.993 -0.390 -19.886 1.00 48.00 101 GLY A N 1
ATOM 803 C CA . GLY A 1 101 ? -3.399 -1.299 -20.870 1.00 48.00 101 GLY A CA 1
ATOM 804 C C . GLY A 1 101 ? -3.374 -0.726 -22.296 1.00 48.00 101 GLY A C 1
ATOM 805 O O . GLY A 1 101 ? -2.995 -1.410 -23.241 1.00 48.00 101 GLY A O 1
ATOM 806 N N . SER A 1 102 ? -3.749 0.540 -22.475 1.00 44.44 102 SER A N 1
ATOM 807 C CA . SER A 1 102 ? -3.488 1.309 -23.676 1.00 44.44 102 SER A CA 1
ATOM 808 C C . SER A 1 102 ? -2.012 1.701 -23.704 1.00 44.44 102 SER A C 1
ATOM 810 O O . SER A 1 102 ? -1.640 2.830 -23.395 1.00 44.44 102 SER A O 1
ATOM 812 N N . ARG A 1 103 ? -1.156 0.768 -24.148 1.00 45.22 103 ARG A N 1
ATOM 813 C CA . ARG A 1 103 ? 0.028 1.162 -24.928 1.00 45.22 103 ARG A CA 1
ATOM 814 C C . ARG A 1 103 ? -0.460 2.228 -25.915 1.00 45.22 103 ARG A C 1
ATOM 816 O O . ARG A 1 103 ? -1.385 1.910 -26.666 1.00 45.22 103 ARG A O 1
ATOM 823 N N . PRO A 1 104 ? 0.091 3.454 -25.940 1.00 45.91 104 PRO A N 1
ATOM 824 C CA . PRO A 1 104 ? -0.190 4.338 -27.054 1.00 45.91 104 PRO A CA 1
ATOM 825 C C . PRO A 1 104 ? 0.243 3.573 -28.304 1.00 45.91 104 PRO A C 1
ATOM 827 O O . PRO A 1 104 ? 1.410 3.203 -28.448 1.00 45.91 104 PRO A O 1
ATOM 830 N N . MET A 1 105 ? -0.727 3.221 -29.148 1.00 49.66 105 MET A N 1
ATOM 831 C CA . MET A 1 105 ? 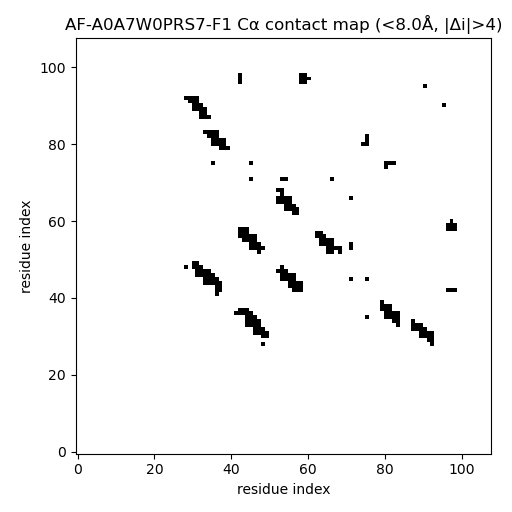-0.447 2.750 -30.492 1.00 49.66 105 MET A CA 1
ATOM 832 C C . MET A 1 105 ? 0.271 3.910 -31.167 1.00 49.66 105 MET A C 1
ATOM 834 O O . MET A 1 105 ? -0.339 4.934 -31.468 1.00 49.66 105 MET A O 1
ATOM 838 N N . LEU A 1 106 ? 1.591 3.780 -31.285 1.00 56.00 106 LEU A N 1
ATOM 839 C CA . LEU A 1 106 ? 2.410 4.646 -32.111 1.00 56.00 106 LEU A CA 1
ATOM 840 C C . LEU A 1 106 ? 1.887 4.433 -33.536 1.00 56.00 106 LEU A C 1
ATOM 842 O O . LEU A 1 106 ? 2.154 3.396 -34.141 1.00 56.00 106 LEU A O 1
ATOM 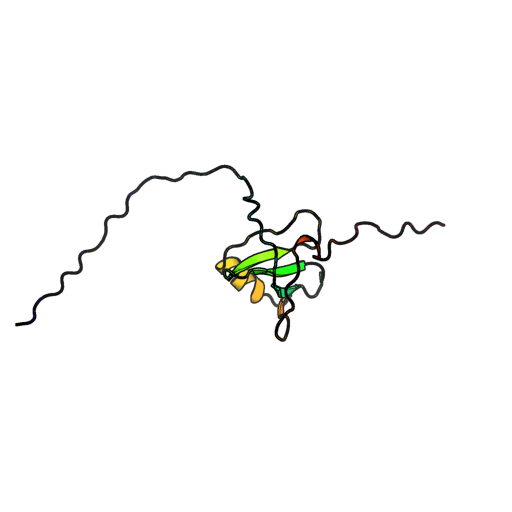846 N N . HIS A 1 107 ? 1.026 5.335 -34.003 1.00 51.09 107 HIS A N 1
ATOM 847 C CA . HIS A 1 107 ? 0.716 5.413 -35.420 1.00 51.09 107 HIS A CA 1
ATOM 848 C C . HIS A 1 107 ? 1.982 5.927 -36.107 1.00 51.09 107 HIS A C 1
ATOM 850 O O . HIS A 1 107 ? 2.463 7.010 -35.768 1.00 51.09 107 HIS A O 1
ATOM 856 N N . ASP A 1 108 ? 2.527 5.063 -36.961 1.00 59.41 108 ASP A N 1
ATOM 857 C CA . ASP A 1 108 ? 3.592 5.327 -37.933 1.00 59.41 108 ASP A CA 1
ATOM 858 C C . ASP A 1 108 ? 3.260 6.538 -38.821 1.00 59.41 108 ASP A C 1
ATOM 860 O O . ASP A 1 108 ? 2.074 6.666 -39.220 1.00 59.41 108 ASP A O 1
#

Sequence (108 aa):
MIGERKCSMVSLPPESVLFEKGSGTMFPVTYVQPVAYHRFATDRLLLKDESDTWYLWMGDTSGLIEIDHQLAKWIYQRPEIYPVAGPAMWFDVDSLPAGSGSRPMLHD

Radius of gyration: 21.17 Å; Cα contacts (8 Å, |Δi|>4): 130; chains: 1; bounding box: 32×43×91 Å

pLDDT: mean 73.39, std 20.51, range [35.28, 95.31]